Protein AF-A0A8T0EGM3-F1 (afdb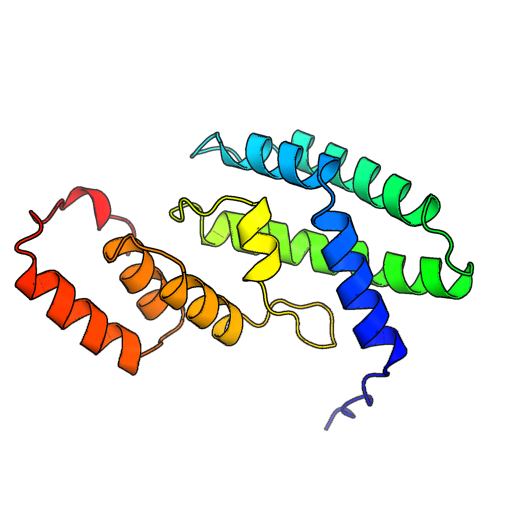_monomer_lite)

Foldseek 3Di:
DDDPPPQDPLLQVLLLVLLVLCLPPVNLVLVCVLLVPLPGNDVVSLVVSLVSSLVSLVPDPDDPVSSVSSVVLNVVLSVQVVVVCVVLSVDPDRSNVLSVLFDADSNNHTPLVSSLVSCLVVDPPLVSNLVSCVVNVVPVSNVVSVVVVVVVPDPPPVVVPPPD

Structure (mmCIF, N/CA/C/O backbone):
data_AF-A0A8T0EGM3-F1
#
_entry.id   AF-A0A8T0EGM3-F1
#
loop_
_atom_site.group_PDB
_atom_site.id
_atom_site.type_symbol
_atom_site.label_atom_id
_atom_site.label_alt_id
_atom_site.label_comp_id
_atom_site.label_asym_id
_atom_site.label_entity_id
_atom_site.label_seq_id
_atom_site.pdbx_PDB_ins_code
_atom_site.Cartn_x
_atom_site.Cartn_y
_atom_site.Cartn_z
_atom_site.occupancy
_atom_site.B_iso_or_equiv
_atom_site.auth_seq_id
_atom_site.auth_comp_id
_atom_site.auth_asym_id
_atom_site.auth_atom_id
_atom_site.pdbx_PDB_model_num
ATOM 1 N N . MET A 1 1 ? -9.683 -29.818 4.835 1.00 36.78 1 MET A N 1
ATOM 2 C CA . MET A 1 1 ? -10.488 -28.899 4.004 1.00 36.78 1 MET A CA 1
ATOM 3 C C . MET A 1 1 ? -11.054 -27.873 4.961 1.00 36.78 1 MET A C 1
ATOM 5 O O . MET A 1 1 ? -12.126 -28.089 5.508 1.00 36.78 1 MET A O 1
ATOM 9 N N . ASP A 1 2 ? -10.252 -26.861 5.285 1.00 40.03 2 ASP A N 1
ATOM 10 C CA . ASP A 1 2 ? -10.654 -25.825 6.235 1.00 40.03 2 ASP A CA 1
ATOM 11 C C . ASP A 1 2 ? -11.700 -24.925 5.592 1.00 40.03 2 ASP A C 1
ATOM 13 O O . ASP A 1 2 ? -11.571 -24.533 4.432 1.00 40.03 2 ASP A O 1
ATOM 17 N N . SER A 1 3 ? -12.760 -24.646 6.347 1.00 44.53 3 SER A N 1
ATOM 18 C CA . SER A 1 3 ? -13.840 -23.775 5.919 1.00 44.53 3 SER A CA 1
ATOM 19 C C . SER A 1 3 ? -13.281 -22.395 5.587 1.00 44.53 3 SER A C 1
ATOM 21 O O . SER A 1 3 ? -12.740 -21.720 6.468 1.00 44.53 3 SER A O 1
ATOM 23 N N . ASP A 1 4 ? -13.466 -21.955 4.346 1.00 46.00 4 ASP A N 1
ATOM 24 C CA . ASP A 1 4 ? -13.426 -20.541 3.993 1.00 46.00 4 ASP A CA 1
ATOM 25 C C . ASP A 1 4 ? -14.509 -19.831 4.814 1.00 46.00 4 ASP A C 1
ATOM 27 O O . ASP A 1 4 ? -15.679 -19.768 4.437 1.00 46.00 4 ASP A O 1
ATOM 31 N N . ALA A 1 5 ? -14.131 -19.363 6.005 1.00 58.84 5 ALA A N 1
ATOM 32 C CA . ALA A 1 5 ? -14.993 -18.564 6.853 1.00 58.84 5 ALA A CA 1
ATOM 33 C C . ALA A 1 5 ? -15.422 -17.341 6.039 1.00 58.84 5 ALA A C 1
ATOM 35 O O . ALA A 1 5 ? -14.593 -16.522 5.633 1.00 58.84 5 ALA A O 1
ATOM 36 N N . GLN A 1 6 ? -16.719 -17.259 5.753 1.00 65.69 6 GLN A N 1
ATOM 37 C CA . GLN A 1 6 ? -17.294 -16.214 4.926 1.00 65.69 6 GLN A CA 1
ATOM 38 C C . GLN A 1 6 ? -16.982 -14.847 5.542 1.00 65.69 6 GLN A C 1
ATOM 40 O O . GLN A 1 6 ? -17.458 -14.508 6.625 1.00 65.69 6 GLN A O 1
ATOM 45 N N . ILE A 1 7 ? -16.127 -14.080 4.865 1.00 72.06 7 ILE A N 1
ATOM 46 C CA . ILE A 1 7 ? -15.615 -12.819 5.395 1.00 72.06 7 ILE A CA 1
ATOM 47 C C . ILE A 1 7 ? -16.755 -11.805 5.432 1.00 72.06 7 ILE A C 1
ATOM 49 O O . ILE A 1 7 ? -17.399 -11.532 4.416 1.00 72.06 7 ILE A O 1
ATOM 53 N N . THR A 1 8 ? -17.016 -11.255 6.615 1.00 84.94 8 THR A N 1
ATOM 54 C CA . THR A 1 8 ? -18.173 -10.386 6.828 1.00 84.94 8 THR A CA 1
ATOM 55 C C . THR A 1 8 ? -17.945 -8.998 6.221 1.00 84.94 8 THR A C 1
ATOM 57 O O . THR A 1 8 ? -16.815 -8.513 6.115 1.00 84.94 8 THR A O 1
ATOM 60 N N . LEU A 1 9 ? -19.027 -8.310 5.840 1.00 85.31 9 LEU A N 1
ATOM 61 C CA . LEU A 1 9 ? -18.966 -6.901 5.419 1.00 85.31 9 LEU A CA 1
ATOM 62 C C . LEU A 1 9 ? -18.344 -6.010 6.504 1.00 85.31 9 LEU A C 1
ATOM 64 O O . LEU A 1 9 ? -17.616 -5.068 6.194 1.00 85.31 9 LEU A O 1
ATOM 68 N N . THR A 1 10 ? -18.589 -6.346 7.770 1.00 85.62 10 THR A N 1
ATOM 69 C CA . THR A 1 10 ? -18.022 -5.665 8.934 1.00 85.62 10 THR A CA 1
ATOM 70 C C . THR A 1 10 ? -16.499 -5.760 8.963 1.00 85.62 10 THR A C 1
ATOM 72 O O . THR A 1 10 ? -15.843 -4.764 9.253 1.00 85.62 10 THR A O 1
ATOM 75 N N . ASP A 1 11 ? -15.925 -6.906 8.598 1.00 88.00 11 ASP A N 1
ATOM 76 C CA . ASP A 1 11 ? -14.469 -7.097 8.575 1.00 88.00 11 ASP A CA 1
ATOM 77 C C . ASP A 1 11 ? -13.816 -6.296 7.462 1.00 88.00 11 ASP A C 1
ATOM 79 O O . ASP A 1 11 ? -12.821 -5.610 7.685 1.00 88.00 11 ASP A O 1
ATOM 83 N N . ARG A 1 12 ? -14.442 -6.288 6.282 1.00 87.00 12 ARG A N 1
ATOM 84 C CA . ARG A 1 12 ? -13.991 -5.467 5.151 1.00 87.00 12 ARG A CA 1
ATOM 85 C C . ARG A 1 12 ? -13.987 -3.986 5.520 1.00 87.00 12 ARG A C 1
ATOM 87 O O . ARG A 1 12 ? -13.003 -3.296 5.270 1.00 87.00 12 ARG A O 1
ATOM 94 N N . ALA A 1 13 ? -15.057 -3.508 6.155 1.00 90.00 13 ALA A N 1
ATOM 95 C CA . ALA A 1 13 ? -15.137 -2.131 6.629 1.00 90.00 13 ALA A CA 1
ATOM 96 C C . ALA A 1 13 ? -14.083 -1.835 7.711 1.00 90.00 13 ALA A C 1
ATOM 98 O O . ALA A 1 13 ? -13.430 -0.794 7.660 1.00 90.00 13 ALA A O 1
ATOM 99 N N . ALA A 1 14 ? -13.874 -2.754 8.658 1.00 91.56 14 ALA A N 1
ATOM 100 C CA . ALA A 1 14 ? -12.889 -2.593 9.722 1.00 91.56 14 ALA A CA 1
ATOM 101 C C . ALA A 1 14 ? -11.455 -2.492 9.181 1.00 91.56 14 ALA A C 1
ATOM 103 O O . ALA A 1 14 ? -10.706 -1.626 9.628 1.00 91.56 14 ALA A O 1
ATOM 104 N N . VAL A 1 15 ? -11.096 -3.307 8.183 1.00 91.19 15 VAL A N 1
ATOM 105 C CA . VAL A 1 15 ? -9.797 -3.244 7.492 1.00 91.19 15 VAL A CA 1
ATOM 106 C C . VAL A 1 15 ? -9.599 -1.894 6.808 1.00 91.19 15 VAL A C 1
ATOM 108 O O . VAL A 1 15 ? -8.555 -1.270 6.980 1.00 91.19 15 VAL A O 1
ATOM 111 N N . VAL A 1 16 ? -10.607 -1.407 6.077 1.00 89.69 16 VAL A N 1
ATOM 112 C CA . VAL A 1 16 ? -10.534 -0.104 5.395 1.00 89.69 16 VAL A CA 1
ATOM 113 C C . VAL A 1 16 ? -10.325 1.028 6.401 1.00 89.69 16 VAL A C 1
ATOM 115 O O . VAL A 1 16 ? -9.477 1.893 6.186 1.00 89.69 16 VAL A O 1
ATOM 118 N N . VAL A 1 17 ? -11.051 1.012 7.522 1.00 91.56 17 VAL A N 1
ATOM 119 C CA . VAL A 1 17 ? -10.878 2.012 8.584 1.00 91.56 17 VAL A CA 1
ATOM 120 C C . VAL A 1 17 ? -9.496 1.891 9.227 1.00 91.56 17 VAL A C 1
ATOM 122 O O . VAL A 1 17 ? -8.827 2.907 9.402 1.00 91.56 17 VAL A O 1
ATOM 125 N N . ALA A 1 18 ? -9.034 0.677 9.541 1.00 92.25 18 ALA A N 1
ATOM 126 C CA . ALA A 1 18 ? -7.708 0.452 10.112 1.00 92.25 18 ALA A CA 1
ATOM 127 C C . ALA A 1 18 ? -6.605 1.008 9.194 1.00 92.25 18 ALA A C 1
ATOM 129 O O . ALA A 1 18 ? -5.750 1.765 9.655 1.00 92.25 18 ALA A O 1
ATOM 130 N N . ALA A 1 19 ? -6.671 0.716 7.892 1.00 89.62 19 ALA A N 1
ATOM 131 C CA . ALA A 1 19 ? -5.754 1.257 6.892 1.00 89.62 19 ALA A CA 1
ATOM 132 C C . ALA A 1 19 ? -5.823 2.790 6.834 1.00 89.62 19 ALA A C 1
ATOM 134 O O . ALA A 1 19 ? -4.799 3.464 6.947 1.00 89.62 19 ALA A O 1
ATOM 135 N N . ALA A 1 20 ? -7.024 3.369 6.763 1.00 88.25 20 ALA A N 1
ATOM 136 C CA . ALA A 1 20 ? -7.207 4.820 6.726 1.00 88.25 20 ALA A CA 1
ATOM 137 C C . ALA A 1 20 ? -6.602 5.535 7.947 1.00 88.25 20 ALA A C 1
ATOM 139 O O . ALA A 1 20 ? -6.027 6.615 7.810 1.00 88.25 20 ALA A O 1
ATOM 140 N N . VAL A 1 21 ? -6.679 4.933 9.138 1.00 90.19 21 VAL A N 1
ATOM 141 C CA . VAL A 1 21 ? -6.079 5.501 10.354 1.00 90.19 21 VAL A CA 1
ATOM 142 C C . VAL A 1 21 ? -4.553 5.510 10.270 1.00 90.19 21 VAL A C 1
ATOM 144 O O . VAL A 1 21 ? -3.930 6.505 10.652 1.00 90.19 21 VAL A O 1
ATOM 147 N N . TRP A 1 22 ? -3.947 4.442 9.749 1.00 88.19 22 TRP A N 1
ATOM 148 C CA . TRP A 1 22 ? -2.507 4.395 9.474 1.00 88.19 22 TRP A CA 1
ATOM 149 C C . TRP A 1 22 ? -2.073 5.455 8.456 1.00 88.19 22 TRP A C 1
ATOM 151 O O . TRP A 1 22 ? -0.959 5.977 8.540 1.00 88.19 22 TRP A O 1
ATOM 161 N N . TYR A 1 23 ? -2.973 5.837 7.550 1.00 82.50 23 TYR A N 1
ATOM 162 C CA . TYR A 1 23 ? -2.744 6.881 6.554 1.00 82.50 23 TYR A CA 1
ATOM 163 C C . TYR A 1 23 ? -3.159 8.291 6.987 1.00 82.50 23 TYR A C 1
ATOM 165 O O . TYR A 1 23 ? -3.052 9.243 6.209 1.00 82.50 23 TYR A O 1
ATOM 173 N N . HIS A 1 24 ? -3.586 8.472 8.235 1.00 81.31 24 HIS A N 1
ATOM 174 C CA . HIS A 1 24 ? -3.877 9.799 8.750 1.00 81.31 24 HIS A CA 1
ATOM 175 C C . HIS A 1 24 ? -2.596 10.656 8.779 1.00 81.31 24 HIS A C 1
ATOM 177 O O . HIS A 1 24 ? -1.507 10.166 9.086 1.00 81.31 24 HIS A O 1
ATOM 183 N N . LYS A 1 25 ? -2.713 11.957 8.470 1.00 74.38 25 LYS A N 1
ATOM 184 C CA . LYS A 1 25 ? -1.577 12.868 8.203 1.00 74.38 25 LYS A CA 1
ATOM 185 C C . LYS A 1 25 ? -0.45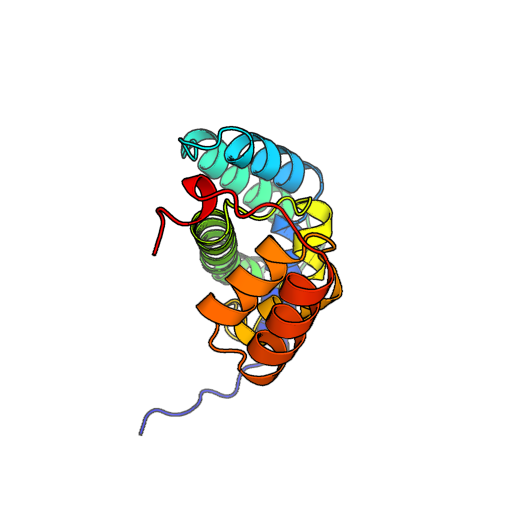7 12.787 9.254 1.00 74.38 25 LYS A C 1
ATOM 187 O O . LYS A 1 25 ? 0.719 12.723 8.908 1.00 74.38 25 LYS A O 1
ATOM 192 N N . ASN A 1 26 ? -0.825 12.722 10.534 1.00 75.75 26 ASN A N 1
ATOM 193 C CA . ASN A 1 26 ? 0.113 12.640 11.659 1.00 75.75 26 ASN A CA 1
ATOM 194 C C . ASN A 1 26 ? 0.882 11.303 11.758 1.00 75.75 26 ASN A C 1
ATOM 196 O O . ASN A 1 26 ? 2.004 11.292 12.270 1.00 75.75 26 ASN A O 1
ATOM 200 N N . ALA A 1 27 ? 0.303 10.196 11.290 1.00 74.44 27 ALA A N 1
ATOM 201 C CA . ALA A 1 27 ? 0.950 8.890 11.217 1.00 74.44 27 ALA A CA 1
ATOM 202 C C . ALA A 1 27 ? 1.854 8.815 9.977 1.00 74.44 27 ALA A C 1
ATOM 204 O O . ALA A 1 27 ? 3.041 8.515 10.091 1.00 74.44 27 ALA A O 1
ATOM 205 N N . VAL A 1 28 ? 1.341 9.228 8.816 1.00 72.06 28 VAL A N 1
ATOM 206 C CA . VAL A 1 28 ? 2.056 9.230 7.526 1.00 72.06 28 VAL A CA 1
ATOM 207 C C . VAL A 1 28 ? 3.341 10.044 7.571 1.00 72.06 28 VAL A C 1
ATOM 209 O O . VAL A 1 28 ? 4.377 9.578 7.101 1.00 72.06 28 VAL A O 1
ATOM 212 N N . GLU A 1 29 ? 3.318 11.242 8.158 1.00 70.31 29 GLU A N 1
ATOM 213 C CA . GLU A 1 29 ? 4.516 12.079 8.304 1.00 70.31 29 GLU A CA 1
ATOM 214 C C . GLU A 1 29 ? 5.617 11.402 9.133 1.00 70.31 29 GLU A C 1
ATOM 216 O O . GLU A 1 29 ? 6.802 11.649 8.911 1.00 70.31 29 GLU A O 1
ATOM 221 N N . ARG A 1 30 ? 5.251 10.532 10.078 1.00 68.38 30 ARG A N 1
ATOM 222 C CA . ARG A 1 30 ? 6.213 9.779 10.892 1.00 68.38 30 ARG A CA 1
ATOM 223 C C . ARG A 1 30 ? 6.742 8.559 10.167 1.00 68.38 30 ARG A C 1
ATOM 225 O O . ARG A 1 30 ? 7.938 8.305 10.261 1.00 68.38 30 ARG A O 1
ATOM 232 N N . ILE A 1 31 ? 5.891 7.893 9.391 1.00 69.19 31 ILE A N 1
ATOM 233 C CA . ILE A 1 31 ? 6.307 6.824 8.481 1.00 69.19 31 ILE A CA 1
ATOM 234 C C . ILE A 1 31 ? 7.336 7.368 7.475 1.00 69.19 31 ILE A C 1
ATOM 236 O O . ILE A 1 31 ? 8.378 6.757 7.279 1.00 69.19 31 ILE A O 1
ATOM 240 N N . LYS A 1 32 ? 7.138 8.578 6.924 1.00 68.25 32 LYS A N 1
ATOM 241 C CA . LYS A 1 32 ? 8.151 9.227 6.058 1.00 68.25 32 LYS A CA 1
ATOM 242 C C . LYS A 1 32 ? 9.490 9.413 6.759 1.00 68.25 32 LYS A C 1
ATOM 244 O O . LYS A 1 32 ? 10.541 9.195 6.169 1.00 68.25 32 LYS A O 1
ATOM 249 N N . LYS A 1 33 ? 9.456 9.850 8.020 1.00 65.75 33 LYS A N 1
ATOM 250 C CA . LYS A 1 33 ? 10.673 10.071 8.811 1.00 65.75 33 LYS A CA 1
ATOM 251 C C . LYS A 1 33 ? 11.392 8.761 9.132 1.00 65.75 33 LYS A C 1
ATOM 253 O O . LYS A 1 33 ? 12.617 8.756 9.172 1.00 65.75 33 LYS A O 1
ATOM 258 N N . SER A 1 34 ? 10.666 7.655 9.321 1.00 62.06 34 SER A N 1
ATOM 259 C CA . SER A 1 34 ? 11.288 6.341 9.522 1.00 62.06 34 SER A CA 1
ATOM 260 C C . SER A 1 34 ? 11.919 5.769 8.255 1.00 62.06 34 SER A C 1
ATOM 262 O O . SER A 1 34 ? 12.850 4.981 8.367 1.00 62.06 34 SER A O 1
ATOM 264 N N . THR A 1 35 ? 11.449 6.166 7.069 1.00 61.44 35 THR A N 1
ATOM 265 C CA . THR A 1 35 ? 11.958 5.665 5.779 1.00 61.44 35 THR A CA 1
ATOM 266 C C . THR A 1 35 ? 13.004 6.567 5.135 1.00 61.44 35 THR A C 1
ATOM 268 O O . THR A 1 35 ? 13.743 6.119 4.265 1.00 61.44 35 THR A O 1
ATOM 271 N N . SER A 1 36 ? 13.120 7.830 5.561 1.00 58.47 36 SER A N 1
ATOM 272 C CA . SER A 1 36 ? 14.089 8.778 4.992 1.00 58.47 36 SER A CA 1
ATOM 273 C C . SER A 1 36 ? 15.558 8.412 5.245 1.00 58.47 36 SER A C 1
ATOM 275 O O . SER A 1 36 ? 16.441 8.970 4.597 1.00 58.47 36 SER A O 1
ATOM 277 N N . CYS A 1 37 ? 15.845 7.473 6.153 1.00 54.53 37 CYS A N 1
ATOM 278 C CA . CYS A 1 37 ? 17.192 6.957 6.372 1.00 54.53 37 CYS A CA 1
ATOM 279 C C . CYS A 1 37 ? 17.336 5.599 5.671 1.00 54.53 37 CYS A C 1
ATOM 281 O O . CYS A 1 37 ? 16.911 4.576 6.203 1.00 54.53 37 CYS A O 1
ATOM 283 N N . LYS A 1 38 ? 17.956 5.592 4.482 1.00 53.59 38 LYS A N 1
ATOM 284 C CA . LYS A 1 38 ? 18.090 4.444 3.553 1.00 53.59 38 LYS A CA 1
ATOM 285 C C . LYS A 1 38 ? 18.737 3.165 4.132 1.00 53.59 38 LYS A C 1
ATOM 287 O O . LYS A 1 38 ? 18.915 2.201 3.400 1.00 53.59 38 LYS A O 1
ATOM 292 N N . ARG A 1 39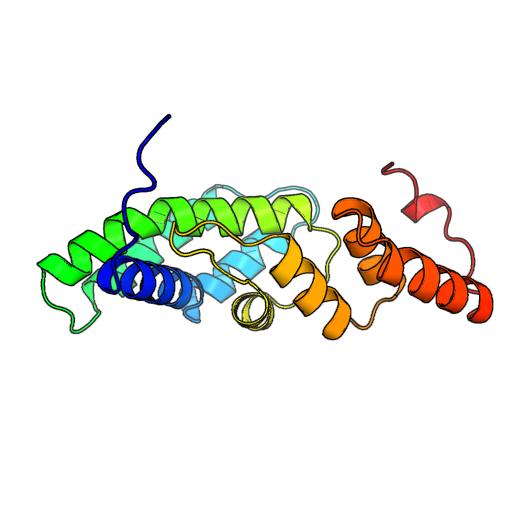 ? 19.139 3.149 5.408 1.00 50.47 39 ARG A N 1
ATOM 293 C CA . ARG A 1 39 ? 19.853 2.034 6.057 1.00 50.47 39 ARG A CA 1
ATOM 294 C C . ARG A 1 39 ? 19.348 1.642 7.443 1.00 50.47 39 ARG A C 1
ATOM 296 O O . ARG A 1 39 ? 19.788 0.624 7.963 1.00 50.47 39 ARG A O 1
ATOM 303 N N . SER A 1 40 ? 18.439 2.398 8.053 1.00 54.84 40 SER A N 1
ATOM 304 C CA . SER A 1 40 ? 17.911 2.029 9.366 1.00 54.84 40 SER A CA 1
ATOM 305 C C . SER A 1 40 ? 16.469 2.475 9.499 1.00 54.84 40 SER A C 1
ATOM 307 O O . SER A 1 40 ? 16.184 3.641 9.783 1.00 54.84 40 SER A O 1
ATOM 309 N N . PHE A 1 41 ? 15.560 1.521 9.342 1.00 60.09 41 PHE A N 1
ATOM 310 C CA . PHE A 1 41 ? 14.227 1.657 9.889 1.00 60.09 41 PHE A CA 1
ATOM 311 C C . PHE A 1 41 ? 14.351 1.858 11.404 1.00 60.09 41 PHE A C 1
ATOM 313 O O . PHE A 1 41 ? 14.695 0.937 12.149 1.00 60.09 41 PHE A O 1
ATOM 320 N N . GLU A 1 42 ? 14.126 3.079 11.889 1.00 65.81 42 GLU A N 1
ATOM 321 C CA . GLU A 1 42 ? 14.154 3.300 13.330 1.00 65.81 42 GLU A CA 1
ATOM 322 C C . GLU A 1 42 ? 12.853 2.775 13.942 1.00 65.81 42 GLU A C 1
ATOM 324 O O . GLU A 1 42 ? 11.826 3.462 13.961 1.00 65.81 42 GLU A O 1
ATOM 329 N N . GLN A 1 43 ? 12.923 1.583 14.537 1.00 69.00 43 GLN A N 1
ATOM 330 C CA . GLN A 1 43 ? 11.837 0.966 15.313 1.00 69.00 43 GLN A CA 1
ATOM 331 C C . GLN A 1 43 ? 11.180 1.943 16.311 1.00 69.00 43 GLN A C 1
ATOM 333 O O . GLN A 1 43 ? 9.983 1.864 16.592 1.00 69.00 43 GLN A O 1
ATOM 338 N N . ARG A 1 44 ? 11.936 2.932 16.816 1.00 72.69 44 ARG A N 1
ATOM 339 C CA . ARG A 1 44 ? 11.421 3.997 17.692 1.00 72.69 44 ARG A CA 1
ATOM 340 C C . ARG A 1 44 ? 10.356 4.874 17.026 1.00 72.69 44 ARG A C 1
ATOM 342 O O . ARG A 1 44 ? 9.395 5.252 17.699 1.00 72.69 44 ARG A O 1
ATOM 349 N N . TYR A 1 45 ? 10.495 5.226 15.746 1.00 74.94 45 TYR A N 1
ATOM 350 C CA . TYR A 1 45 ? 9.464 5.992 15.033 1.00 74.94 45 TYR A CA 1
ATOM 351 C C . TYR A 1 45 ? 8.220 5.150 14.792 1.00 74.94 45 TYR A C 1
ATOM 353 O O . TYR A 1 45 ? 7.106 5.658 14.943 1.00 74.94 45 TYR A O 1
ATOM 361 N N . TRP A 1 46 ? 8.399 3.866 14.502 1.00 80.19 46 TRP A N 1
ATOM 362 C CA . TRP A 1 46 ? 7.287 2.951 14.314 1.00 80.19 46 TRP A CA 1
ATOM 363 C C . TRP A 1 46 ? 6.464 2.760 15.590 1.00 80.19 46 TRP A C 1
ATOM 365 O O . TRP A 1 46 ? 5.250 2.955 15.578 1.00 80.19 46 TRP A O 1
ATOM 375 N N . MET A 1 47 ? 7.125 2.538 16.730 1.00 81.31 47 MET A N 1
ATOM 376 C CA . MET A 1 47 ? 6.463 2.451 18.037 1.00 81.31 47 MET A CA 1
ATOM 377 C C . MET A 1 47 ? 5.671 3.728 18.367 1.00 81.31 47 MET A C 1
ATOM 379 O O . MET A 1 47 ? 4.513 3.672 18.782 1.00 81.31 47 MET A O 1
ATOM 383 N N . LYS A 1 48 ? 6.257 4.908 18.122 1.00 83.88 48 LYS A N 1
ATOM 384 C CA . LYS A 1 48 ? 5.553 6.193 18.297 1.00 83.88 48 LYS A CA 1
ATOM 385 C C . LYS A 1 48 ? 4.352 6.331 17.357 1.00 83.88 48 LYS A C 1
ATOM 387 O O . LYS A 1 48 ? 3.356 6.943 17.737 1.00 83.88 48 LYS A O 1
ATOM 392 N N . THR A 1 49 ? 4.441 5.774 16.152 1.00 84.94 49 THR A N 1
ATOM 393 C CA . THR A 1 49 ? 3.347 5.771 15.174 1.00 84.94 49 THR A CA 1
ATOM 394 C C . THR A 1 49 ? 2.206 4.870 15.643 1.00 84.94 49 THR A C 1
ATOM 396 O O . THR A 1 49 ? 1.070 5.337 15.658 1.00 84.94 49 THR A O 1
ATOM 399 N N . LYS A 1 50 ? 2.495 3.668 16.168 1.00 86.44 50 LYS A N 1
ATOM 400 C CA . LYS A 1 50 ? 1.487 2.778 16.781 1.00 86.44 50 LYS A CA 1
ATOM 401 C C . LYS A 1 50 ? 0.688 3.484 17.887 1.00 86.44 50 LYS A C 1
ATOM 403 O O . LYS A 1 50 ? -0.538 3.407 17.904 1.00 86.44 50 LYS A O 1
ATOM 408 N N . ILE A 1 51 ? 1.353 4.249 18.760 1.00 87.81 51 ILE A N 1
ATOM 409 C CA . ILE A 1 51 ? 0.680 5.022 19.826 1.00 87.81 51 ILE A CA 1
ATOM 410 C C . ILE A 1 51 ? -0.294 6.060 19.244 1.00 87.81 51 ILE A C 1
ATOM 412 O O . ILE A 1 51 ? -1.389 6.252 19.773 1.00 87.81 51 ILE A O 1
ATOM 416 N N . ILE A 1 52 ? 0.095 6.750 18.171 1.00 89.12 52 ILE A N 1
ATOM 417 C CA . ILE A 1 52 ? -0.743 7.769 17.524 1.00 89.12 52 ILE A CA 1
ATOM 418 C C . ILE A 1 52 ? -1.928 7.131 16.808 1.00 89.12 52 ILE A C 1
ATOM 420 O O . ILE A 1 52 ? -3.044 7.619 16.952 1.00 89.12 52 ILE A O 1
ATOM 424 N N . VAL A 1 53 ? -1.705 6.033 16.090 1.00 90.81 53 VAL A N 1
ATOM 425 C CA . VAL A 1 53 ? -2.762 5.262 15.424 1.00 90.81 53 VAL A CA 1
ATOM 426 C C . VAL A 1 53 ? -3.806 4.801 16.438 1.00 90.81 53 VAL A C 1
ATOM 428 O O . VAL A 1 53 ? -4.999 5.005 16.221 1.00 90.81 53 VAL A O 1
ATOM 431 N N . ASN A 1 54 ? -3.367 4.294 17.594 1.00 89.38 54 ASN A N 1
ATOM 432 C CA . ASN A 1 54 ? -4.284 3.880 18.651 1.00 89.38 54 ASN A CA 1
ATOM 433 C C . ASN A 1 54 ? -5.116 5.059 19.195 1.00 89.38 54 ASN A C 1
ATOM 435 O O . ASN A 1 54 ? -6.337 4.980 19.317 1.00 89.38 54 ASN A O 1
ATOM 43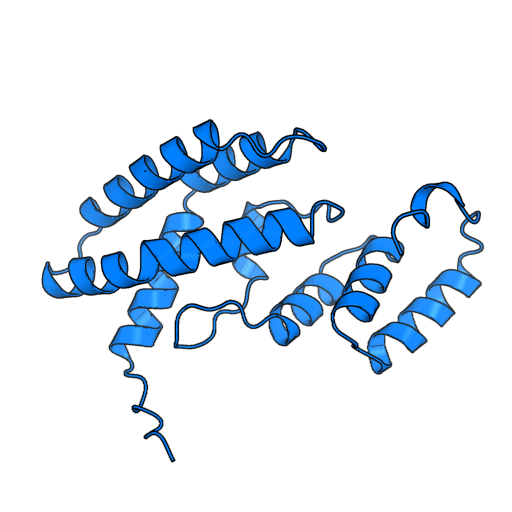9 N N . LYS A 1 55 ? -4.479 6.215 19.438 1.00 90.06 55 LYS A N 1
ATOM 440 C CA . LYS A 1 55 ? -5.192 7.445 19.838 1.00 90.06 55 LYS A CA 1
ATOM 441 C C . LYS A 1 55 ? -6.200 7.903 18.782 1.00 90.06 55 LYS A C 1
ATOM 443 O O . LYS A 1 55 ? -7.319 8.273 19.135 1.00 90.06 55 LYS A O 1
ATOM 448 N N . ASN A 1 56 ? -5.816 7.865 17.506 1.00 90.00 56 ASN A N 1
ATOM 449 C CA . ASN A 1 56 ? -6.685 8.245 16.398 1.00 90.00 56 ASN A CA 1
ATOM 450 C C . ASN A 1 56 ? -7.949 7.363 16.381 1.00 90.00 56 ASN A C 1
ATOM 452 O O . ASN A 1 56 ? -9.045 7.890 16.223 1.00 90.00 56 ASN A O 1
ATOM 456 N N . ILE A 1 57 ? -7.839 6.056 16.638 1.00 90.69 57 ILE A N 1
ATOM 457 C CA . ILE A 1 57 ? -9.002 5.151 16.667 1.00 90.69 57 ILE A CA 1
ATOM 458 C C . ILE A 1 57 ? -9.941 5.424 17.828 1.00 90.69 57 ILE A C 1
ATOM 460 O O . ILE A 1 57 ? -11.157 5.502 17.629 1.00 90.69 57 ILE A O 1
ATOM 464 N N . HIS A 1 58 ? -9.405 5.670 19.021 1.00 88.31 58 HIS A N 1
ATOM 465 C CA . HIS A 1 58 ? -10.245 6.045 20.154 1.00 88.31 58 HIS A CA 1
ATOM 466 C C . HIS A 1 58 ? -10.985 7.373 19.924 1.00 88.31 58 HIS A C 1
ATOM 468 O O . HIS A 1 58 ? -12.104 7.519 20.422 1.00 88.31 58 HIS A O 1
ATOM 474 N N . SER A 1 59 ? -10.429 8.290 19.119 1.00 90.44 59 SER A N 1
ATOM 475 C CA . SER A 1 59 ? -11.092 9.546 18.734 1.00 90.44 59 SER A CA 1
ATOM 476 C C . SER A 1 59 ? -12.172 9.411 17.655 1.00 90.44 59 SER A C 1
ATOM 478 O O . SER A 1 59 ? -12.951 10.344 17.471 1.00 90.44 59 SER A O 1
ATOM 480 N N . LEU A 1 60 ? -12.270 8.272 16.957 1.00 90.25 60 LEU A N 1
ATOM 481 C CA . LEU A 1 60 ? -13.298 8.088 15.930 1.00 90.25 60 LEU A CA 1
ATOM 482 C C . LEU A 1 60 ? -14.705 8.060 16.562 1.00 90.25 60 LEU A C 1
ATOM 484 O O . LEU A 1 60 ? -14.891 7.436 17.615 1.00 90.25 60 LEU A O 1
ATOM 488 N N . PRO A 1 61 ? -15.724 8.660 15.919 1.00 93.25 61 PRO A N 1
ATOM 489 C CA . PRO A 1 61 ? -17.113 8.623 16.378 1.00 93.25 61 PRO A CA 1
ATOM 490 C C . PRO A 1 61 ? -17.774 7.277 16.028 1.00 93.25 61 PRO A C 1
ATOM 492 O O . PRO A 1 61 ? -18.792 7.217 15.346 1.00 93.25 61 PRO A O 1
ATOM 495 N N . LEU A 1 62 ? -17.157 6.175 16.459 1.00 91.56 62 LEU A N 1
ATOM 496 C CA . LEU A 1 62 ? -17.616 4.809 16.214 1.00 91.56 62 LEU A CA 1
ATOM 497 C C . LEU A 1 62 ? -18.137 4.157 17.505 1.00 91.56 62 LEU A C 1
ATOM 499 O O . LEU A 1 62 ? -17.583 4.419 18.580 1.00 91.56 62 LEU A O 1
ATOM 503 N N . PRO A 1 63 ? -19.140 3.262 17.414 1.00 93.75 63 PRO A N 1
ATOM 504 C CA . PRO A 1 63 ? -19.546 2.412 18.530 1.00 93.75 63 PRO A CA 1
ATOM 505 C C . PRO A 1 63 ? -18.377 1.586 19.081 1.00 93.75 63 PRO A C 1
ATOM 507 O O . PRO A 1 63 ? -17.459 1.224 18.341 1.00 93.75 63 PRO A O 1
ATOM 510 N N . ALA A 1 64 ? -18.433 1.236 20.369 1.00 91.94 64 ALA A N 1
ATOM 511 C CA . ALA A 1 64 ? -17.363 0.498 21.046 1.00 91.94 64 ALA A CA 1
ATOM 512 C C . ALA A 1 64 ? -17.036 -0.844 20.367 1.00 91.94 64 ALA A C 1
ATOM 514 O O . ALA A 1 64 ? -15.867 -1.151 20.146 1.00 91.94 64 ALA A O 1
ATOM 515 N N . SER A 1 65 ? -18.057 -1.599 19.951 1.00 90.50 65 SER A N 1
ATOM 516 C CA . SER A 1 65 ? -17.883 -2.860 19.219 1.00 90.50 65 SER A CA 1
ATOM 517 C C . SER A 1 65 ? -17.168 -2.670 17.876 1.00 90.50 65 SER A C 1
ATOM 519 O O . SER A 1 65 ? -16.298 -3.463 17.518 1.00 90.50 65 SER A O 1
ATOM 521 N N . CYS A 1 66 ? -17.471 -1.588 17.149 1.00 90.62 66 CYS A N 1
ATOM 522 C CA . CYS A 1 66 ? -16.779 -1.245 15.908 1.00 90.62 66 CYS A CA 1
ATOM 523 C C . CYS A 1 66 ? -15.316 -0.868 16.164 1.00 90.62 66 CYS A C 1
ATOM 525 O O . CYS A 1 66 ? -14.445 -1.323 15.429 1.00 90.62 66 CYS A O 1
ATOM 527 N N . LYS A 1 67 ? -15.030 -0.082 17.214 1.00 92.81 67 LYS A N 1
ATOM 528 C CA . LYS A 1 67 ? -13.650 0.264 17.601 1.00 92.81 67 LYS A CA 1
ATOM 529 C C . LYS A 1 67 ? -12.837 -0.984 17.917 1.00 92.81 67 LYS A C 1
ATOM 531 O O . LYS A 1 67 ? -11.777 -1.159 17.332 1.00 92.81 67 LYS A O 1
ATOM 536 N N . GLN A 1 68 ? -13.382 -1.890 18.728 1.00 91.00 68 GLN A N 1
ATOM 537 C CA . GLN A 1 68 ? -12.727 -3.153 19.067 1.00 91.00 68 GLN A CA 1
ATOM 538 C C . GLN A 1 68 ? -12.435 -3.999 17.818 1.00 91.00 68 GLN A C 1
ATOM 540 O O . GLN A 1 68 ? -11.368 -4.605 17.699 1.00 91.00 68 GLN A O 1
ATOM 545 N N . ARG A 1 69 ? -13.359 -4.021 16.845 1.00 90.81 69 ARG A N 1
ATOM 546 C CA . ARG A 1 69 ? -13.126 -4.739 15.588 1.00 90.81 69 ARG A CA 1
ATOM 547 C C . ARG A 1 69 ? -12.023 -4.092 14.752 1.00 90.81 69 ARG A C 1
ATOM 549 O O . ARG A 1 69 ? -11.154 -4.808 14.267 1.00 90.81 69 ARG A O 1
ATOM 556 N N . VAL A 1 70 ? -12.013 -2.766 14.619 1.00 92.31 70 VAL A N 1
ATOM 557 C CA . VAL A 1 70 ? -10.933 -2.031 13.934 1.00 92.31 70 VAL A CA 1
ATOM 558 C C . VAL A 1 70 ? -9.590 -2.268 14.630 1.00 92.31 70 VAL A C 1
ATOM 560 O O . VAL A 1 70 ? -8.606 -2.568 13.960 1.00 92.31 70 VAL A O 1
ATOM 563 N N . GLU A 1 71 ? -9.554 -2.210 15.963 1.00 90.88 71 GLU A N 1
ATOM 564 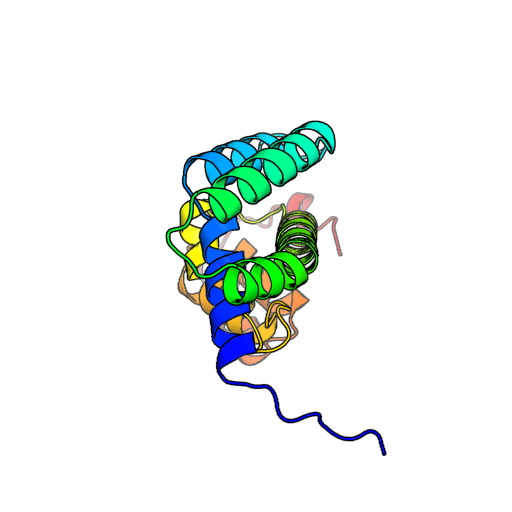C CA . GLU A 1 71 ? -8.364 -2.470 16.782 1.00 90.88 71 GLU A CA 1
ATOM 565 C C . GLU A 1 71 ? -7.749 -3.839 16.501 1.00 90.88 71 GLU A C 1
ATOM 567 O O . GLU A 1 71 ? -6.531 -3.940 16.356 1.00 90.88 71 GLU A O 1
ATOM 572 N N . SER A 1 72 ? -8.586 -4.867 16.315 1.00 90.38 72 SER A N 1
ATOM 573 C CA . SER A 1 72 ? -8.113 -6.211 15.968 1.00 90.38 72 SER A CA 1
ATOM 574 C C . SER A 1 72 ? -7.365 -6.279 14.630 1.00 90.38 72 SER A C 1
ATOM 576 O O . SER A 1 72 ? -6.528 -7.160 14.458 1.00 90.38 72 SER A O 1
ATOM 578 N N . PHE A 1 73 ? -7.600 -5.332 13.713 1.00 90.81 73 PHE A N 1
ATOM 579 C CA . PHE A 1 73 ? -6.901 -5.240 12.427 1.00 90.81 73 PHE A CA 1
ATOM 580 C C . PHE A 1 73 ? -5.750 -4.225 12.411 1.00 90.81 73 PHE A C 1
ATOM 582 O O . PHE A 1 73 ? -4.904 -4.316 11.525 1.00 90.81 73 PHE A O 1
ATOM 589 N N . ILE A 1 74 ? -5.662 -3.289 13.371 1.00 90.19 74 ILE A N 1
ATOM 590 C CA . ILE A 1 74 ? -4.597 -2.264 13.406 1.00 90.19 74 ILE A CA 1
ATOM 591 C C . ILE A 1 74 ? -3.217 -2.895 13.297 1.00 90.19 74 ILE A C 1
ATOM 593 O O . ILE A 1 74 ? -2.375 -2.387 12.557 1.00 90.19 74 ILE A O 1
ATOM 597 N N . VAL A 1 75 ? -2.973 -3.931 14.104 1.00 85.44 75 VAL A N 1
ATOM 598 C CA . VAL A 1 75 ? -1.647 -4.536 14.247 1.00 85.44 75 VAL A CA 1
ATOM 599 C C . VAL A 1 75 ? -1.230 -5.160 12.922 1.00 85.44 75 VAL A C 1
ATOM 601 O O . VAL A 1 75 ? -0.198 -4.769 12.385 1.00 85.44 75 VAL A O 1
ATOM 604 N N . PHE A 1 76 ? -2.087 -6.006 12.346 1.00 87.31 76 PHE A N 1
ATOM 605 C CA . PHE A 1 76 ? -1.839 -6.673 11.066 1.00 87.31 76 PHE A CA 1
ATOM 606 C C . PHE A 1 76 ? -1.671 -5.688 9.906 1.00 87.31 76 PHE A C 1
ATOM 608 O O . PHE A 1 76 ? -0.738 -5.811 9.118 1.00 87.31 76 PHE A O 1
ATOM 615 N N . VAL A 1 77 ? -2.533 -4.670 9.823 1.00 90.62 77 VAL A N 1
ATOM 616 C CA . VAL A 1 77 ? -2.423 -3.620 8.799 1.00 90.62 77 VAL A CA 1
ATOM 617 C C . VAL A 1 77 ? -1.118 -2.843 8.961 1.00 90.62 77 VAL A C 1
ATOM 619 O O . VAL A 1 77 ? -0.429 -2.570 7.982 1.00 90.62 77 VAL A O 1
ATOM 622 N N . GLY A 1 78 ? -0.754 -2.506 10.198 1.00 89.25 78 GLY A N 1
ATOM 623 C CA . GLY A 1 78 ? 0.504 -1.836 10.495 1.00 89.25 78 GLY A CA 1
ATOM 624 C C . GLY A 1 78 ? 1.699 -2.659 10.036 1.00 89.25 78 GLY A C 1
ATOM 625 O O . GLY A 1 78 ? 2.516 -2.165 9.266 1.00 89.25 78 GLY A O 1
ATOM 626 N N . GLU A 1 79 ? 1.788 -3.909 10.479 1.00 87.69 79 GLU A N 1
ATOM 627 C CA . GLU A 1 79 ? 2.873 -4.829 10.119 1.00 87.69 79 GLU A CA 1
ATOM 628 C C . GLU A 1 79 ? 2.961 -5.042 8.606 1.00 87.69 79 GLU A C 1
ATOM 630 O O . GLU A 1 79 ? 4.055 -5.012 8.051 1.00 87.69 79 GLU A O 1
ATOM 635 N N . GLY A 1 80 ? 1.823 -5.146 7.913 1.00 89.38 80 GLY A N 1
ATOM 636 C CA . GLY A 1 80 ? 1.793 -5.202 6.453 1.00 89.38 80 GLY A CA 1
ATOM 637 C C . GLY A 1 80 ? 2.394 -3.954 5.800 1.00 89.38 80 GLY A C 1
ATOM 638 O O . GLY A 1 80 ? 3.211 -4.070 4.890 1.00 89.38 80 GLY A O 1
ATOM 639 N N . ILE A 1 81 ? 2.037 -2.756 6.278 1.00 87.81 81 ILE A N 1
ATOM 640 C CA . ILE A 1 81 ? 2.613 -1.494 5.779 1.00 87.81 81 ILE A CA 1
ATOM 641 C C . ILE A 1 81 ? 4.119 -1.435 6.058 1.00 87.81 81 ILE A C 1
ATOM 643 O O . ILE A 1 81 ? 4.885 -1.038 5.183 1.00 87.81 81 ILE A O 1
ATOM 647 N N . GLU A 1 82 ? 4.539 -1.802 7.268 1.00 85.75 82 GLU A N 1
ATOM 648 C CA . GLU A 1 82 ? 5.944 -1.816 7.681 1.00 85.75 82 GLU A CA 1
ATOM 649 C C . GLU A 1 82 ? 6.777 -2.734 6.791 1.00 85.75 82 GLU A C 1
ATOM 651 O O . GLU A 1 82 ? 7.769 -2.285 6.219 1.00 85.75 82 GLU A O 1
ATOM 656 N N . GLN A 1 83 ? 6.335 -3.981 6.630 1.00 86.88 83 GLN A N 1
ATOM 657 C CA . GLN A 1 83 ? 7.010 -4.973 5.803 1.00 86.88 83 GLN A CA 1
ATOM 658 C C . GLN A 1 83 ? 7.081 -4.510 4.348 1.00 86.88 83 GLN A C 1
ATOM 660 O O . GLN A 1 83 ? 8.153 -4.500 3.752 1.00 86.88 83 GLN A O 1
ATOM 665 N N . TRP A 1 84 ? 5.965 -4.019 3.800 1.00 88.62 84 TRP A N 1
ATOM 666 C CA . TRP A 1 84 ? 5.924 -3.526 2.426 1.00 88.62 84 TRP A CA 1
ATOM 667 C C . TRP A 1 84 ? 6.938 -2.411 2.176 1.00 88.62 84 TRP A C 1
ATOM 669 O O . TRP A 1 84 ? 7.636 -2.403 1.166 1.00 88.62 84 TRP A O 1
ATOM 679 N N . ILE A 1 85 ? 7.030 -1.461 3.101 1.00 83.94 85 ILE A N 1
ATOM 680 C CA . ILE A 1 85 ? 7.979 -0.355 3.016 1.00 83.94 85 ILE A CA 1
ATOM 681 C C . ILE A 1 85 ? 9.428 -0.852 3.062 1.00 83.94 85 ILE A C 1
ATOM 683 O O . ILE A 1 85 ? 10.273 -0.305 2.354 1.00 83.94 85 ILE A O 1
ATOM 687 N N . GLN A 1 86 ? 9.721 -1.850 3.898 1.00 82.25 86 GLN A N 1
ATOM 688 C CA . GLN A 1 86 ? 11.060 -2.427 4.011 1.00 82.25 86 GLN A CA 1
ATOM 689 C C . GLN A 1 86 ? 11.455 -3.173 2.733 1.00 82.25 86 GLN A C 1
ATOM 691 O O . GLN A 1 86 ? 12.535 -2.924 2.201 1.00 82.25 86 GLN A O 1
ATOM 696 N N . ASP A 1 87 ? 10.558 -3.998 2.196 1.00 86.69 87 ASP A N 1
ATOM 697 C CA . ASP A 1 87 ? 10.804 -4.784 0.982 1.00 86.69 87 ASP A CA 1
ATOM 698 C C . ASP A 1 87 ? 10.962 -3.897 -0.264 1.00 86.69 87 ASP A C 1
ATOM 700 O O . ASP A 1 87 ? 11.675 -4.244 -1.205 1.00 86.69 87 ASP A O 1
ATOM 704 N N . HIS A 1 88 ? 10.344 -2.711 -0.256 1.00 87.75 88 HIS A N 1
ATOM 705 C CA . HIS A 1 88 ? 10.311 -1.787 -1.393 1.00 87.75 88 HIS A CA 1
ATOM 706 C C . HIS A 1 88 ? 11.006 -0.456 -1.114 1.00 87.75 88 HIS A C 1
ATOM 708 O O . HIS A 1 88 ? 10.623 0.579 -1.663 1.00 87.75 88 HIS A O 1
ATOM 714 N N . TYR A 1 89 ? 12.056 -0.464 -0.290 1.00 82.88 89 TYR A N 1
ATOM 715 C CA . TYR A 1 89 ? 12.813 0.740 0.085 1.00 82.88 89 TYR A CA 1
ATOM 716 C C . TYR A 1 89 ? 13.396 1.519 -1.111 1.00 82.88 89 TYR A C 1
ATOM 718 O O . TYR A 1 89 ? 13.762 2.688 -0.976 1.00 82.88 89 TYR A O 1
ATOM 726 N N . PHE A 1 90 ? 13.517 0.870 -2.272 1.00 82.56 90 PHE A N 1
ATOM 727 C CA . PHE A 1 90 ? 13.996 1.471 -3.514 1.00 82.56 90 PHE A CA 1
ATOM 728 C C . PHE A 1 90 ? 12.954 2.366 -4.203 1.00 82.56 90 PHE A C 1
ATOM 730 O O . PHE A 1 90 ? 13.327 3.164 -5.062 1.00 82.56 90 PHE A O 1
ATOM 737 N N . LEU A 1 91 ? 11.670 2.267 -3.838 1.00 84.19 91 LEU A N 1
ATOM 738 C CA . LEU A 1 91 ? 10.620 3.128 -4.376 1.00 84.19 91 LEU A CA 1
ATOM 739 C C . LEU A 1 91 ? 10.696 4.532 -3.771 1.00 84.19 91 LEU A C 1
ATOM 741 O O . LEU A 1 91 ? 10.815 4.711 -2.560 1.00 84.19 91 LEU A O 1
ATOM 745 N N . THR A 1 92 ? 10.522 5.552 -4.610 1.00 76.62 92 THR A N 1
ATOM 746 C CA . THR A 1 92 ? 10.476 6.961 -4.177 1.00 76.62 92 THR A CA 1
ATOM 747 C C . THR A 1 92 ? 9.054 7.474 -3.937 1.00 76.62 92 THR A C 1
ATOM 749 O O . THR A 1 92 ? 8.814 8.683 -3.882 1.00 76.62 92 THR A O 1
ATOM 752 N N . ILE A 1 93 ? 8.090 6.563 -3.782 1.00 76.62 93 ILE A N 1
ATOM 753 C CA . ILE A 1 93 ? 6.674 6.895 -3.627 1.00 76.62 93 ILE A CA 1
ATOM 754 C C . ILE A 1 93 ? 6.442 7.592 -2.287 1.00 76.62 93 ILE A C 1
ATOM 756 O O . ILE A 1 93 ? 6.782 7.106 -1.208 1.00 76.62 93 ILE A O 1
ATOM 760 N N . ASN A 1 94 ? 5.797 8.753 -2.353 1.00 75.69 94 ASN A N 1
ATOM 761 C CA . ASN A 1 94 ? 5.364 9.479 -1.171 1.00 75.69 94 ASN A CA 1
ATOM 762 C C . ASN A 1 94 ? 4.359 8.628 -0.372 1.00 75.69 94 ASN A C 1
ATOM 764 O O . ASN A 1 94 ? 3.372 8.153 -0.925 1.00 75.69 94 ASN A O 1
ATOM 768 N N . SER A 1 95 ? 4.540 8.490 0.943 1.00 70.56 95 SER A N 1
ATOM 769 C CA . SER A 1 95 ? 3.645 7.666 1.770 1.00 70.56 95 SER A CA 1
ATOM 770 C C . SER A 1 95 ? 2.175 8.119 1.798 1.00 70.56 95 SER A C 1
ATOM 772 O O . SER A 1 95 ? 1.308 7.305 2.097 1.00 70.56 95 SER A O 1
ATOM 774 N N . SER A 1 96 ? 1.859 9.377 1.453 1.00 71.44 96 SER A N 1
ATOM 775 C CA . SER A 1 96 ? 0.465 9.819 1.266 1.00 71.44 96 SER A CA 1
ATOM 776 C C . SER A 1 96 ? -0.156 9.330 -0.041 1.00 71.44 96 SER A C 1
ATOM 778 O O . SER A 1 96 ? -1.368 9.359 -0.176 1.00 71.44 96 SER A O 1
ATOM 780 N N . VAL A 1 97 ? 0.673 8.956 -1.014 1.00 80.81 97 VAL A N 1
ATOM 781 C CA . VAL A 1 97 ? 0.260 8.338 -2.278 1.00 80.81 97 VAL A CA 1
ATOM 782 C C . VAL A 1 97 ? 0.248 6.820 -2.127 1.00 80.81 97 VAL A C 1
ATOM 784 O O . VAL A 1 97 ? -0.655 6.158 -2.619 1.00 80.81 97 VAL A O 1
ATOM 787 N N . LEU A 1 98 ? 1.203 6.261 -1.378 1.00 81.94 98 LEU A N 1
ATOM 788 C CA . LEU A 1 98 ? 1.255 4.829 -1.081 1.00 81.94 98 LEU A CA 1
ATOM 789 C C . LEU A 1 98 ? -0.077 4.309 -0.513 1.00 81.94 98 LEU A C 1
ATOM 791 O O . LEU A 1 98 ? -0.517 3.224 -0.879 1.00 81.94 98 LEU A O 1
ATOM 795 N N . SER A 1 99 ? -0.754 5.107 0.317 1.00 81.38 99 SER A N 1
ATOM 796 C CA . SER A 1 99 ? -2.061 4.765 0.887 1.00 81.38 99 SER A CA 1
ATOM 797 C C . SER A 1 99 ? -3.151 4.484 -0.143 1.00 81.38 99 SER A C 1
ATOM 799 O O . SER A 1 99 ? -3.991 3.620 0.088 1.00 81.38 99 SER A O 1
ATOM 801 N N . SER A 1 100 ? -3.147 5.199 -1.270 1.00 85.31 100 SER A N 1
ATOM 802 C CA . SER A 1 100 ? -4.120 5.006 -2.346 1.00 85.31 100 SER A CA 1
ATOM 803 C C . SER A 1 100 ? -3.711 3.912 -3.328 1.00 85.31 100 SER A C 1
ATOM 805 O O . SER A 1 100 ? -4.522 3.512 -4.155 1.00 85.31 100 SER A O 1
ATOM 807 N N . LEU A 1 101 ? -2.457 3.453 -3.272 1.00 89.50 101 LEU A N 1
ATOM 808 C CA . LEU A 1 101 ? -1.938 2.397 -4.144 1.00 89.50 101 LEU A CA 1
ATOM 809 C C . LEU A 1 101 ? -2.047 1.011 -3.497 1.00 89.50 101 LEU A C 1
ATOM 811 O O . LEU A 1 101 ? -2.235 0.022 -4.210 1.00 89.50 101 LEU A O 1
ATOM 815 N N . LEU A 1 102 ? -1.957 0.941 -2.164 1.00 90.56 102 LEU A N 1
ATOM 816 C CA . LEU A 1 102 ? -2.068 -0.305 -1.413 1.00 90.56 102 LEU A CA 1
ATOM 817 C C . LEU A 1 102 ? -3.484 -0.875 -1.501 1.00 90.56 102 LEU A C 1
ATOM 819 O O . LEU A 1 102 ? -4.460 -0.267 -1.062 1.00 90.56 102 LEU A O 1
ATOM 823 N N . SER A 1 103 ? -3.574 -2.077 -2.059 1.00 91.69 103 SER A N 1
ATOM 824 C CA . SER A 1 103 ? -4.807 -2.853 -2.123 1.00 91.69 103 SER A CA 1
ATOM 825 C C . SER A 1 103 ? -4.847 -3.824 -0.956 1.00 91.69 103 SER A C 1
ATOM 827 O O . SER A 1 103 ? -3.880 -4.537 -0.714 1.00 91.69 1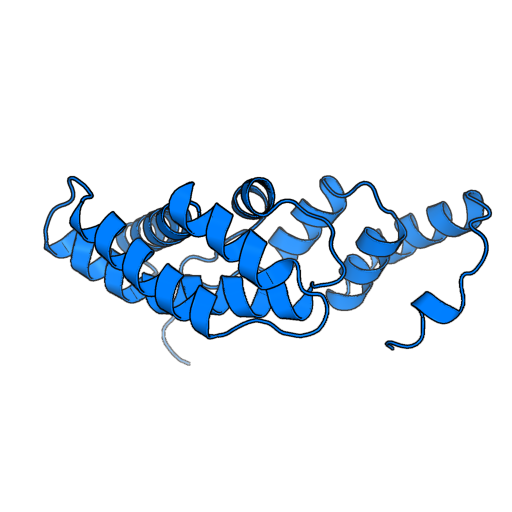03 SER A O 1
ATOM 829 N N . TRP A 1 104 ? -5.963 -3.865 -0.235 1.00 90.06 104 TRP A N 1
ATOM 830 C CA . TRP A 1 104 ? -6.136 -4.730 0.928 1.00 90.06 104 TRP A CA 1
ATOM 831 C C . TRP A 1 104 ? -7.120 -5.843 0.611 1.00 90.06 104 TRP A C 1
ATOM 833 O O . TRP A 1 104 ? -8.228 -5.594 0.128 1.00 90.06 104 TRP A O 1
ATOM 843 N N . ASN A 1 105 ? -6.743 -7.076 0.926 1.00 87.62 105 ASN A N 1
ATOM 844 C CA . ASN A 1 105 ? -7.686 -8.175 0.911 1.00 87.62 105 ASN A CA 1
ATOM 845 C C . ASN A 1 105 ? -8.617 -8.100 2.142 1.00 87.62 105 ASN A C 1
ATOM 847 O O . ASN A 1 105 ? -8.322 -7.413 3.127 1.00 87.62 105 ASN A O 1
ATOM 851 N N . PRO A 1 106 ? -9.746 -8.826 2.136 1.00 82.06 106 PRO A N 1
ATOM 852 C CA . PRO A 1 106 ? -10.705 -8.780 3.239 1.00 82.06 106 PRO A CA 1
ATOM 853 C C . PRO A 1 106 ? -10.167 -9.266 4.600 1.00 82.06 106 PRO A C 1
ATOM 855 O O . PRO A 1 106 ? -10.822 -9.049 5.613 1.00 82.06 106 PRO A O 1
ATOM 858 N N . LYS A 1 107 ? -8.997 -9.920 4.635 1.00 83.56 107 LYS A N 1
ATOM 859 C CA . LYS A 1 107 ? -8.323 -10.374 5.863 1.00 83.56 107 LYS A CA 1
ATOM 860 C C . LYS A 1 107 ? -7.366 -9.316 6.433 1.00 83.56 107 LYS A C 1
ATOM 862 O O . LYS A 1 107 ? -6.716 -9.579 7.437 1.00 83.56 107 LYS A O 1
ATOM 867 N N . GLY A 1 108 ? -7.266 -8.139 5.810 1.00 84.38 108 GLY A N 1
ATOM 868 C CA . GLY A 1 108 ? -6.351 -7.085 6.249 1.00 84.38 108 GLY A CA 1
ATOM 869 C C . GLY A 1 108 ? -4.901 -7.327 5.850 1.00 84.38 108 GLY A C 1
ATOM 870 O O . GLY A 1 108 ? -4.006 -6.774 6.477 1.00 84.38 108 GLY A O 1
ATOM 871 N N . VAL A 1 109 ? -4.668 -8.133 4.812 1.00 90.56 109 VAL A N 1
ATOM 872 C CA . VAL A 1 109 ? -3.343 -8.351 4.219 1.00 90.56 109 VAL A CA 1
ATOM 873 C C . VAL A 1 109 ? -3.272 -7.608 2.888 1.00 90.56 109 VAL A C 1
ATOM 875 O O . VAL A 1 109 ? -4.265 -7.548 2.160 1.00 90.56 109 VAL A O 1
ATOM 878 N N . ILE A 1 110 ? -2.110 -7.041 2.565 1.00 92.06 110 ILE A N 1
ATOM 879 C CA . ILE A 1 110 ? -1.887 -6.376 1.279 1.00 92.06 110 ILE A CA 1
ATOM 880 C C . ILE A 1 110 ? -2.017 -7.409 0.153 1.00 92.06 110 ILE A C 1
ATOM 882 O O . ILE A 1 110 ? -1.369 -8.453 0.162 1.00 92.06 110 ILE A O 1
ATOM 886 N N . ASP A 1 111 ? -2.859 -7.112 -0.830 1.00 94.00 111 ASP A N 1
ATOM 887 C CA . ASP A 1 111 ? -2.858 -7.799 -2.114 1.00 94.00 111 ASP A CA 1
ATOM 888 C C . ASP A 1 111 ? -1.654 -7.294 -2.912 1.00 94.00 111 ASP A C 1
ATOM 890 O O . ASP A 1 111 ? -1.694 -6.221 -3.527 1.00 94.00 111 ASP A O 1
ATOM 894 N N . CYS A 1 112 ? -0.556 -8.044 -2.839 1.00 92.38 112 CYS A N 1
ATOM 895 C CA . CYS A 1 112 ? 0.715 -7.653 -3.434 1.00 92.38 112 CYS A CA 1
ATOM 896 C C . CYS A 1 112 ? 0.624 -7.506 -4.956 1.00 92.38 112 CYS A C 1
ATOM 898 O O . CYS A 1 112 ? 1.223 -6.591 -5.509 1.00 92.38 112 CYS A O 1
ATOM 900 N N . ILE A 1 113 ? -0.161 -8.349 -5.636 1.00 94.81 113 ILE A N 1
ATOM 901 C CA . ILE A 1 113 ? -0.289 -8.311 -7.097 1.00 94.81 113 ILE A CA 1
ATOM 902 C C . ILE A 1 113 ? -1.087 -7.083 -7.532 1.00 94.81 113 ILE A C 1
ATOM 904 O O . ILE A 1 113 ? -0.656 -6.353 -8.427 1.00 94.81 113 ILE A O 1
ATOM 908 N N . ALA A 1 114 ? -2.236 -6.826 -6.900 1.00 95.38 114 ALA A N 1
ATOM 909 C CA . ALA A 1 114 ? -3.025 -5.632 -7.195 1.00 95.38 114 ALA A CA 1
ATOM 910 C C . ALA A 1 114 ? -2.241 -4.351 -6.862 1.00 95.38 114 ALA A C 1
ATOM 912 O O . ALA A 1 114 ? -2.193 -3.419 -7.664 1.00 95.38 114 ALA A O 1
ATOM 913 N N . THR A 1 115 ? -1.549 -4.340 -5.722 1.00 94.81 115 THR A N 1
ATOM 914 C CA . THR A 1 115 ? -0.692 -3.226 -5.297 1.00 94.81 115 THR A CA 1
ATOM 915 C C . THR A 1 115 ? 0.453 -2.980 -6.278 1.00 94.81 115 THR A C 1
ATOM 917 O O . THR A 1 115 ? 0.665 -1.841 -6.686 1.00 94.81 115 THR A O 1
ATOM 920 N N . ALA A 1 116 ? 1.166 -4.026 -6.704 1.00 95.31 116 ALA A N 1
ATOM 921 C CA . ALA A 1 116 ? 2.260 -3.918 -7.664 1.00 95.31 116 ALA A CA 1
ATOM 922 C C . ALA A 1 116 ? 1.787 -3.316 -8.994 1.00 95.31 116 ALA A C 1
ATOM 924 O O . ALA A 1 116 ? 2.426 -2.407 -9.520 1.00 95.31 116 ALA A O 1
ATOM 925 N N . LYS A 1 117 ? 0.624 -3.741 -9.502 1.00 96.25 117 LYS A N 1
ATOM 926 C CA . LYS A 1 117 ? 0.025 -3.169 -10.720 1.00 96.25 117 LYS A CA 1
ATOM 927 C C . LYS A 1 117 ? -0.353 -1.696 -10.550 1.00 96.25 117 LYS A C 1
ATOM 929 O O . LYS A 1 117 ? -0.075 -0.892 -11.442 1.00 96.25 117 LYS A O 1
ATOM 934 N N . ASN A 1 118 ? -0.943 -1.328 -9.410 1.00 95.25 118 ASN A N 1
ATOM 935 C CA . ASN A 1 118 ? -1.255 0.070 -9.095 1.00 95.25 118 ASN A CA 1
ATOM 936 C C . ASN A 1 118 ? 0.019 0.923 -9.047 1.00 95.25 118 ASN A C 1
ATOM 938 O O . ASN A 1 118 ? 0.041 2.028 -9.584 1.00 95.25 118 ASN A O 1
ATOM 942 N N . ILE A 1 119 ? 1.087 0.397 -8.438 1.00 93.69 119 ILE A N 1
ATOM 943 C CA . ILE A 1 119 ? 2.391 1.057 -8.358 1.00 93.69 119 ILE A CA 1
ATOM 944 C C . ILE A 1 119 ? 3.000 1.236 -9.745 1.00 93.69 119 ILE A C 1
ATOM 946 O O . ILE A 1 119 ? 3.348 2.360 -10.078 1.00 93.69 119 ILE A O 1
ATOM 950 N N . ILE A 1 120 ? 3.079 0.186 -10.568 1.00 94.25 120 ILE A N 1
ATOM 951 C CA . ILE A 1 120 ? 3.625 0.275 -11.935 1.00 94.25 120 ILE A CA 1
ATOM 952 C C . ILE A 1 120 ? 2.860 1.313 -12.767 1.00 94.25 120 ILE A C 1
ATOM 954 O O . ILE A 1 120 ? 3.456 2.035 -13.557 1.00 94.25 120 ILE A O 1
ATOM 958 N N . SER A 1 121 ? 1.546 1.422 -12.563 1.00 92.31 121 SER A N 1
ATOM 959 C CA . SER A 1 121 ? 0.709 2.400 -13.270 1.00 92.31 121 SER A CA 1
ATOM 960 C C . SER A 1 121 ? 0.921 3.844 -12.791 1.00 92.31 121 SER A C 1
ATOM 962 O O . SER A 1 121 ? 0.569 4.784 -13.502 1.00 92.31 121 SER A O 1
ATOM 964 N N . HIS A 1 122 ? 1.448 4.037 -11.579 1.00 91.56 122 HIS A N 1
ATOM 965 C CA . HIS A 1 122 ? 1.656 5.350 -10.968 1.00 91.56 122 HIS A CA 1
ATOM 966 C C . HIS A 1 122 ? 3.113 5.834 -11.046 1.00 91.56 122 HIS A C 1
ATOM 968 O O . HIS A 1 122 ? 3.364 7.029 -11.214 1.00 91.56 122 HIS A O 1
ATOM 974 N N . GLU A 1 123 ? 4.067 4.925 -10.866 1.00 88.25 123 GLU A N 1
ATOM 975 C CA . GLU A 1 123 ? 5.496 5.207 -10.811 1.00 88.25 123 GLU A CA 1
ATOM 976 C C . GLU A 1 123 ? 6.026 5.581 -12.201 1.00 88.25 123 GLU A C 1
ATOM 978 O O . GLU A 1 123 ? 5.676 4.987 -13.218 1.00 88.25 123 GLU A O 1
ATOM 983 N N . LYS A 1 124 ? 6.867 6.615 -12.244 1.00 87.19 124 LYS A N 1
ATOM 984 C CA . LYS A 1 124 ? 7.440 7.145 -13.489 1.00 87.19 124 LYS A CA 1
ATOM 985 C C . LYS A 1 124 ? 8.834 6.596 -13.752 1.00 87.19 124 LYS A C 1
ATOM 987 O O . LYS A 1 124 ? 9.305 6.631 -14.885 1.00 87.19 124 LYS A O 1
ATOM 992 N N . ASN A 1 125 ? 9.517 6.134 -12.709 1.00 89.88 125 ASN A N 1
ATOM 993 C CA . ASN A 1 125 ? 10.838 5.551 -12.834 1.00 89.88 125 ASN A CA 1
ATOM 994 C C . ASN A 1 125 ? 10.738 4.127 -13.410 1.00 89.88 125 ASN A C 1
ATOM 996 O O . ASN A 1 125 ? 10.355 3.192 -12.707 1.00 89.88 125 ASN A O 1
ATOM 1000 N N . LEU A 1 126 ? 11.125 3.958 -14.679 1.00 91.00 126 LEU A N 1
ATOM 1001 C CA . LEU A 1 126 ? 11.046 2.670 -15.377 1.00 91.00 126 LEU A CA 1
ATOM 1002 C C . LEU A 1 126 ? 11.850 1.557 -14.701 1.00 91.00 126 LEU A C 1
ATOM 1004 O O . LEU A 1 126 ? 11.370 0.430 -14.638 1.00 91.00 126 LEU A O 1
ATOM 1008 N N . ILE A 1 127 ? 13.027 1.862 -14.144 1.00 91.62 127 ILE A N 1
ATOM 1009 C CA . ILE A 1 127 ? 13.848 0.878 -13.419 1.00 91.62 127 ILE A CA 1
ATOM 1010 C C . ILE A 1 127 ? 13.093 0.375 -12.183 1.00 91.62 127 ILE A C 1
ATOM 1012 O O . ILE A 1 127 ? 13.063 -0.822 -11.906 1.00 91.62 127 ILE A O 1
ATOM 1016 N N . SER A 1 128 ? 12.437 1.278 -11.453 1.00 91.56 128 SER A N 1
ATOM 1017 C CA . SER A 1 128 ? 11.620 0.926 -10.288 1.00 91.56 128 SER A CA 1
ATOM 1018 C C . SER A 1 128 ? 10.410 0.081 -10.687 1.00 91.56 128 SER A C 1
ATOM 1020 O O . SER A 1 128 ? 10.148 -0.940 -10.053 1.00 91.56 128 SER A O 1
ATOM 1022 N N . CYS A 1 129 ? 9.718 0.450 -11.770 1.00 94.00 129 CYS A N 1
ATOM 1023 C CA . CYS A 1 129 ? 8.621 -0.345 -12.324 1.00 94.00 129 CYS A CA 1
ATOM 1024 C C . CYS A 1 129 ? 9.086 -1.745 -12.739 1.00 94.00 129 CYS A C 1
ATOM 1026 O O . CYS A 1 129 ? 8.417 -2.727 -12.420 1.00 94.00 129 CYS A O 1
ATOM 1028 N N . PHE A 1 130 ? 10.242 -1.848 -13.401 1.00 94.62 130 PHE A N 1
ATOM 1029 C CA . PHE A 1 130 ? 10.813 -3.118 -13.841 1.00 94.62 130 PHE A CA 1
ATOM 1030 C C . PHE A 1 130 ? 11.162 -4.014 -12.649 1.00 94.62 130 PHE A C 1
ATOM 1032 O O . PHE A 1 130 ? 10.761 -5.174 -12.614 1.00 94.62 130 PHE A O 1
ATOM 1039 N N . ARG A 1 131 ? 11.802 -3.461 -11.608 1.00 94.19 131 ARG A N 1
ATOM 1040 C CA . ARG A 1 131 ? 12.087 -4.190 -10.359 1.00 94.19 131 ARG A CA 1
ATOM 1041 C C . ARG A 1 131 ? 10.819 -4.738 -9.707 1.00 94.19 131 ARG A C 1
ATOM 1043 O O . ARG A 1 131 ? 10.801 -5.905 -9.331 1.00 94.19 131 ARG A O 1
ATOM 1050 N N . ILE A 1 132 ? 9.757 -3.935 -9.612 1.00 95.56 132 ILE A N 1
ATOM 1051 C CA . ILE A 1 132 ? 8.459 -4.382 -9.078 1.00 95.56 132 ILE A CA 1
ATOM 1052 C C . ILE A 1 132 ? 7.867 -5.497 -9.942 1.00 95.56 132 ILE A C 1
ATOM 1054 O O . ILE A 1 132 ? 7.410 -6.506 -9.407 1.00 95.56 132 ILE A O 1
ATOM 1058 N N . ALA A 1 133 ? 7.890 -5.346 -11.267 1.00 96.50 133 ALA A N 1
ATOM 1059 C CA . ALA A 1 133 ? 7.379 -6.366 -12.175 1.00 96.50 133 ALA A CA 1
ATOM 1060 C C . ALA A 1 133 ? 8.117 -7.703 -11.994 1.00 96.50 133 ALA A C 1
ATOM 1062 O O . ALA A 1 133 ? 7.462 -8.740 -11.912 1.00 96.50 133 ALA A O 1
ATOM 1063 N N . CYS A 1 134 ? 9.444 -7.673 -11.841 1.00 96.12 134 CYS A N 1
ATOM 1064 C CA . CYS A 1 134 ? 10.257 -8.856 -11.557 1.00 96.12 134 CYS A CA 1
ATOM 1065 C C . CYS A 1 134 ? 9.959 -9.464 -10.179 1.00 96.12 134 CYS A C 1
ATOM 1067 O O . CYS A 1 134 ? 9.704 -10.662 -10.098 1.00 96.12 134 CYS A O 1
ATOM 1069 N N . MET A 1 135 ? 9.926 -8.659 -9.107 1.00 95.19 135 MET A N 1
ATOM 1070 C CA . MET A 1 135 ? 9.639 -9.137 -7.741 1.00 95.19 135 MET A CA 1
ATOM 1071 C C . MET A 1 135 ? 8.292 -9.862 -7.632 1.00 95.19 135 MET A C 1
ATOM 1073 O O . MET A 1 135 ? 8.153 -10.789 -6.839 1.00 95.19 135 MET A O 1
ATOM 1077 N N . TYR A 1 136 ? 7.305 -9.445 -8.430 1.00 95.62 136 TYR A N 1
ATOM 1078 C CA . TYR A 1 136 ? 5.952 -10.005 -8.428 1.00 95.62 136 TYR A CA 1
ATOM 1079 C C . TYR A 1 136 ? 5.639 -10.904 -9.625 1.00 95.62 136 TYR A C 1
ATOM 1081 O O . TYR A 1 136 ? 4.472 -11.242 -9.833 1.00 95.62 136 TYR A O 1
ATOM 1089 N N . CYS A 1 137 ? 6.652 -11.295 -10.403 1.00 96.44 137 CYS A N 1
ATOM 1090 C CA . CYS A 1 137 ? 6.520 -12.170 -11.571 1.00 96.44 137 CYS A CA 1
ATOM 1091 C C . CYS A 1 137 ? 5.416 -11.720 -12.551 1.00 96.44 137 CYS A C 1
ATOM 1093 O O . CYS A 1 137 ? 4.631 -12.523 -13.056 1.00 96.44 137 CYS A O 1
ATOM 1095 N N . LEU A 1 138 ? 5.325 -10.415 -12.811 1.00 96.62 138 LEU A N 1
ATOM 1096 C CA . LEU A 1 138 ? 4.323 -9.824 -13.694 1.00 96.62 138 LEU A CA 1
ATOM 1097 C C . LEU A 1 138 ? 4.796 -9.861 -15.157 1.00 96.62 138 LEU A C 1
ATOM 1099 O O . LEU A 1 138 ? 5.050 -8.812 -15.742 1.00 96.62 138 LEU A O 1
ATOM 1103 N N . GLU A 1 139 ? 4.904 -11.057 -15.749 1.00 95.88 139 GLU A N 1
ATOM 1104 C CA . GLU A 1 139 ? 5.513 -11.314 -17.075 1.00 95.88 139 GLU A CA 1
ATOM 1105 C C . GLU A 1 139 ? 5.160 -10.289 -18.159 1.00 95.88 139 GLU A C 1
ATOM 1107 O O . GLU A 1 139 ? 6.052 -9.709 -18.772 1.00 95.88 139 GLU A O 1
ATOM 1112 N N . ASN A 1 140 ? 3.871 -9.999 -18.357 1.00 95.44 140 ASN A N 1
ATOM 1113 C CA . ASN A 1 140 ? 3.442 -9.037 -19.378 1.00 95.44 140 ASN A CA 1
ATOM 1114 C C . ASN A 1 140 ? 4.059 -7.644 -19.173 1.00 95.44 140 ASN A C 1
ATOM 1116 O O . ASN A 1 140 ? 4.416 -6.983 -20.144 1.00 95.44 140 ASN A O 1
ATOM 1120 N N . TYR A 1 141 ? 4.192 -7.202 -17.920 1.00 95.88 141 TYR A N 1
ATOM 1121 C CA . TYR A 1 141 ? 4.846 -5.936 -17.598 1.00 95.88 141 TYR A CA 1
ATOM 1122 C C . TYR A 1 141 ? 6.363 -6.037 -17.739 1.00 95.88 141 TYR A C 1
ATOM 1124 O O . TYR A 1 141 ? 6.971 -5.072 -18.180 1.00 95.88 141 TYR A O 1
ATOM 1132 N N . ILE A 1 142 ? 6.972 -7.181 -17.403 1.00 95.81 142 ILE A N 1
ATOM 1133 C CA . ILE A 1 142 ? 8.420 -7.396 -17.547 1.00 95.81 142 ILE A CA 1
ATOM 1134 C C . ILE A 1 142 ? 8.835 -7.192 -19.005 1.00 95.81 142 ILE A C 1
ATOM 1136 O O . ILE A 1 142 ? 9.705 -6.367 -19.263 1.00 95.81 142 ILE A O 1
ATOM 1140 N N . PHE A 1 143 ? 8.177 -7.870 -19.950 1.00 95.06 143 PHE A N 1
ATOM 1141 C CA . PHE A 1 143 ? 8.507 -7.742 -21.373 1.00 95.06 143 PHE A CA 1
ATOM 1142 C C . PHE A 1 143 ? 8.298 -6.312 -21.886 1.00 95.06 143 PHE A C 1
ATOM 1144 O O . PHE A 1 143 ? 9.196 -5.736 -22.488 1.00 95.06 143 PHE A O 1
ATOM 1151 N N . GLN A 1 144 ? 7.159 -5.691 -21.563 1.00 94.81 144 GLN A N 1
ATOM 1152 C CA . GLN A 1 144 ? 6.873 -4.315 -21.988 1.00 94.81 144 GLN A CA 1
ATOM 1153 C C . GLN A 1 144 ? 7.881 -3.302 -21.432 1.00 94.81 144 GLN A C 1
ATOM 1155 O O . GLN A 1 144 ? 8.310 -2.393 -22.136 1.00 94.81 144 GLN A O 1
ATOM 1160 N N . LEU A 1 145 ? 8.243 -3.430 -20.155 1.00 94.38 145 LEU A N 1
ATOM 1161 C CA . LEU A 1 145 ? 9.186 -2.524 -19.507 1.00 94.38 145 LEU A CA 1
ATOM 1162 C C . LEU A 1 145 ? 10.615 -2.758 -20.003 1.00 94.38 145 LEU A C 1
ATOM 1164 O O . LEU A 1 145 ? 11.357 -1.788 -20.130 1.00 94.38 145 LEU A O 1
ATOM 1168 N N . TRP A 1 146 ? 10.988 -4.002 -20.309 1.00 92.69 146 TRP A N 1
ATOM 1169 C CA . TRP A 1 146 ? 12.282 -4.333 -20.904 1.00 92.69 146 TRP A CA 1
ATOM 1170 C C . TRP A 1 146 ? 12.471 -3.639 -22.256 1.00 92.69 146 TRP A C 1
ATOM 1172 O O . TRP A 1 146 ? 13.443 -2.906 -22.431 1.00 92.69 146 TRP A O 1
ATOM 1182 N N . ASP A 1 147 ? 11.490 -3.761 -23.153 1.00 92.00 147 ASP A N 1
ATOM 1183 C CA . ASP A 1 147 ? 11.527 -3.115 -24.469 1.00 92.00 147 ASP A CA 1
ATOM 1184 C C . ASP A 1 147 ? 11.670 -1.586 -24.348 1.00 92.00 147 ASP A C 1
ATOM 1186 O O . ASP A 1 147 ? 12.414 -0.948 -25.097 1.00 92.00 147 ASP A O 1
ATOM 1190 N N . LEU A 1 148 ? 10.981 -0.975 -23.375 1.00 91.31 148 LEU A N 1
ATOM 1191 C CA . LEU A 1 148 ? 11.079 0.463 -23.106 1.00 91.31 148 LEU A CA 1
ATOM 1192 C C . LEU A 1 148 ? 12.455 0.871 -22.563 1.00 91.31 148 LEU A C 1
ATOM 1194 O O . LEU A 1 148 ? 12.939 1.953 -22.895 1.00 91.31 148 LEU A O 1
ATOM 1198 N N . LEU A 1 149 ? 13.077 0.038 -21.726 1.00 88.75 149 LEU A N 1
ATOM 1199 C CA . LEU A 1 149 ? 14.414 0.297 -21.188 1.00 88.75 149 LEU A CA 1
ATOM 1200 C C . LEU A 1 149 ? 15.477 0.240 -22.292 1.00 88.75 149 LEU A C 1
ATOM 1202 O O . LEU A 1 149 ? 16.318 1.138 -22.354 1.00 88.75 149 LEU A O 1
ATOM 1206 N N . GLU A 1 150 ? 15.406 -0.748 -23.190 1.00 86.06 150 GLU A N 1
ATOM 1207 C CA . GLU A 1 150 ? 16.316 -0.858 -24.340 1.00 86.06 150 GLU A CA 1
ATOM 1208 C C . GLU A 1 150 ? 16.217 0.365 -25.264 1.00 86.06 150 GLU A C 1
ATOM 1210 O O . GLU A 1 150 ? 17.229 0.909 -25.706 1.00 86.06 150 GLU A O 1
ATOM 1215 N N . GLN A 1 151 ? 15.001 0.864 -25.508 1.00 83.75 151 GLN A N 1
ATOM 1216 C CA . GLN A 1 151 ? 14.771 2.027 -26.371 1.00 83.75 151 GLN A CA 1
ATOM 1217 C C . GLN A 1 151 ? 15.305 3.342 -25.792 1.00 83.75 151 GLN A C 1
ATOM 1219 O O . GLN A 1 151 ? 15.611 4.266 -26.549 1.00 83.75 151 GLN A O 1
ATOM 1224 N N . GLN A 1 152 ? 15.408 3.462 -24.466 1.00 76.00 152 GLN A N 1
ATOM 1225 C CA . GLN A 1 152 ? 15.826 4.711 -23.827 1.00 76.00 152 GLN A CA 1
ATOM 1226 C C . GLN A 1 152 ? 17.345 4.906 -23.756 1.00 76.00 152 GLN A C 1
ATOM 1228 O O . GLN A 1 152 ? 17.766 5.973 -23.310 1.00 76.00 152 GLN A O 1
ATOM 1233 N N . ASN A 1 153 ? 18.170 3.943 -24.208 1.00 62.50 153 ASN A N 1
ATOM 1234 C CA . ASN A 1 153 ? 19.639 4.000 -24.090 1.00 62.50 153 ASN A CA 1
ATOM 1235 C C . ASN A 1 153 ? 20.082 4.473 -22.692 1.00 62.50 153 ASN A C 1
ATOM 1237 O O . ASN A 1 153 ? 21.022 5.263 -22.556 1.00 62.50 153 ASN A O 1
ATOM 1241 N N . LEU A 1 154 ? 19.361 4.053 -21.646 1.00 58.91 154 LEU A N 1
ATOM 1242 C CA . LEU A 1 154 ? 19.729 4.418 -20.287 1.00 58.91 154 LEU A CA 1
ATOM 1243 C C . LEU A 1 154 ? 21.127 3.840 -20.043 1.00 58.91 154 LEU A C 1
ATOM 1245 O O . LEU A 1 154 ? 21.324 2.645 -20.285 1.00 58.91 154 LEU A O 1
ATOM 1249 N N . PRO A 1 155 ? 22.117 4.656 -19.632 1.00 53.88 155 PRO A N 1
ATOM 1250 C CA . PRO A 1 155 ? 23.430 4.129 -19.316 1.00 53.88 155 PRO A CA 1
ATOM 1251 C C . PRO A 1 155 ? 23.240 3.046 -18.257 1.00 53.88 155 PRO A C 1
ATOM 1253 O O . PRO A 1 155 ? 22.612 3.293 -17.226 1.00 53.88 155 PRO A O 1
ATOM 1256 N N . TYR A 1 156 ? 23.720 1.840 -18.563 1.00 52.09 156 TYR A N 1
ATOM 1257 C CA . TYR A 1 156 ? 23.758 0.719 -17.635 1.00 52.09 156 TYR A CA 1
ATOM 1258 C C . TYR A 1 156 ? 24.563 1.153 -16.407 1.00 52.09 156 TYR A C 1
ATOM 1260 O O . TYR A 1 156 ? 25.790 1.101 -16.413 1.00 52.09 156 TYR A O 1
ATOM 1268 N N . ASP A 1 157 ? 23.876 1.630 -15.373 1.00 52.00 157 ASP A N 1
ATOM 1269 C CA . ASP A 1 157 ? 24.475 1.860 -14.068 1.00 52.00 157 ASP A CA 1
ATOM 1270 C C . ASP A 1 157 ? 24.557 0.503 -13.366 1.00 52.00 157 ASP A C 1
ATOM 1272 O O . ASP A 1 157 ? 23.592 0.008 -12.775 1.00 52.00 157 ASP A O 1
ATOM 1276 N N . THR A 1 158 ? 25.703 -0.150 -13.538 1.00 52.00 158 THR A N 1
ATOM 1277 C CA . THR A 1 158 ? 26.000 -1.477 -12.995 1.00 52.00 158 THR A CA 1
ATOM 1278 C C . THR A 1 158 ? 25.930 -1.521 -11.469 1.00 52.00 158 THR A C 1
ATOM 1280 O O . THR A 1 158 ? 25.684 -2.592 -10.919 1.00 52.00 158 THR A O 1
ATOM 1283 N N . ASP A 1 159 ? 26.024 -0.375 -10.786 1.00 50.75 159 ASP A N 1
ATOM 1284 C CA . ASP A 1 159 ? 25.953 -0.298 -9.323 1.00 50.75 159 ASP A CA 1
ATOM 1285 C C . ASP A 1 159 ? 24.513 -0.482 -8.799 1.00 50.75 159 ASP A C 1
ATOM 1287 O O . ASP A 1 159 ? 24.296 -0.810 -7.631 1.00 50.75 159 ASP A O 1
ATOM 1291 N N . ALA A 1 160 ? 23.494 -0.321 -9.654 1.00 48.97 160 ALA A N 1
ATOM 1292 C CA . ALA A 1 160 ? 22.090 -0.513 -9.278 1.00 48.97 160 ALA A CA 1
ATOM 1293 C C . ALA A 1 160 ? 21.619 -1.981 -9.347 1.00 48.97 160 ALA A C 1
ATOM 1295 O O . ALA A 1 160 ? 20.522 -2.285 -8.866 1.00 48.97 160 ALA A O 1
ATOM 1296 N N . MET A 1 161 ? 22.420 -2.879 -9.937 1.00 42.88 161 MET A N 1
ATOM 1297 C CA . MET A 1 161 ? 22.095 -4.302 -10.113 1.00 42.88 161 MET A CA 1
ATOM 1298 C C . MET A 1 161 ? 22.732 -5.241 -9.076 1.00 42.88 161 MET A C 1
ATOM 1300 O O . MET A 1 161 ? 22.396 -6.421 -9.073 1.00 42.88 161 MET A O 1
ATOM 1304 N N . GLU A 1 162 ? 23.559 -4.757 -8.142 1.00 42.50 162 GLU A N 1
ATOM 1305 C CA . GLU A 1 162 ? 24.180 -5.585 -7.083 1.00 42.50 162 GLU A CA 1
ATOM 1306 C C . GLU A 1 162 ? 23.196 -6.122 -6.011 1.00 42.50 162 GLU A C 1
ATOM 1308 O O . GLU A 1 162 ? 23.592 -6.483 -4.905 1.00 42.50 162 GLU A O 1
ATOM 1313 N N . CYS A 1 163 ? 21.893 -6.177 -6.286 1.00 41.53 163 CYS A N 1
ATOM 1314 C CA . CYS A 1 163 ? 20.888 -6.708 -5.358 1.00 41.53 163 CYS A CA 1
ATOM 1315 C C . CYS A 1 163 ? 19.947 -7.724 -6.025 1.00 41.53 163 CYS A C 1
ATOM 1317 O O . CYS A 1 163 ? 18.747 -7.716 -5.739 1.00 41.53 163 CYS A O 1
ATOM 1319 N N . PHE A 1 164 ? 20.488 -8.568 -6.907 1.00 43.03 164 PHE A N 1
ATOM 1320 C CA . PHE A 1 164 ? 19.870 -9.841 -7.287 1.00 43.03 164 PHE A CA 1
ATOM 1321 C C . PHE A 1 164 ? 20.535 -10.994 -6.537 1.00 43.03 164 PHE A C 1
ATOM 1323 O O . PHE A 1 164 ? 21.785 -11.029 -6.511 1.00 43.03 164 PHE A O 1
#

pLDDT: mean 81.63, std 14.95, range [36.78, 96.62]

Radius of gyration: 18.1 Å; chains: 1; bounding box: 46×42×47 Å

Sequence (164 aa):
MDSDAQITLTDRAAVVVAAAVWYHKNAVERIKKSTSCKRSFEQRYWMKTKIIVNKNIHSLPLPASCKQRVESFIVFVGEGIEQWIQDHYFLTINSSVLSSLLSWNPKGVIDCIATAKNIISHEKNLISCFRIACMYCLENYIFQLWDLLEQQNLPYDTDAMECF

Organism: Argiope bruennichi (NCBI:txid94029)

Secondary structure (DSSP, 8-state):
--------HHHHHHHHHHHHHHTSHHHHHHHHHHHSSTT---HHHHHHHHHHHHHHHHHSS--HHHHHHHHHHHHHHHHHHHHHHHHTTT----HHHHHHH--B-TTS-B-HHHHHHHHHHH---HHHHHHHHHHTT-HHHHHHHHHHHHHTT----GGG-TT-